Protein AF-A0A1V4VLW6-F1 (afdb_monomer)

Mean predicted aligned error: 12.33 Å

Secondary structure (DSSP, 8-state):
--HHHHHHHHHHHHHHHHHHHHTT--SHHHHHHHHHHHHHHHHHHHHHHHHHHHHHSPTT-HHHHHHHHHHHHHHHHHHHHHHHHHHHTT-TTHHHHHHHHHHHHHHHHHHHHHH----TTHHHHTGGG-

Structure (mmCIF, N/CA/C/O backbone):
data_AF-A0A1V4VLW6-F1
#
_entry.id   AF-A0A1V4VLW6-F1
#
loop_
_atom_site.group_PDB
_atom_site.id
_atom_site.type_symbol
_atom_site.label_atom_id
_atom_site.label_alt_id
_atom_site.label_comp_id
_atom_site.label_asym_id
_atom_site.label_entity_id
_atom_site.label_seq_id
_atom_site.pdbx_PDB_ins_code
_atom_site.Cartn_x
_atom_site.Cartn_y
_atom_site.Cartn_z
_atom_site.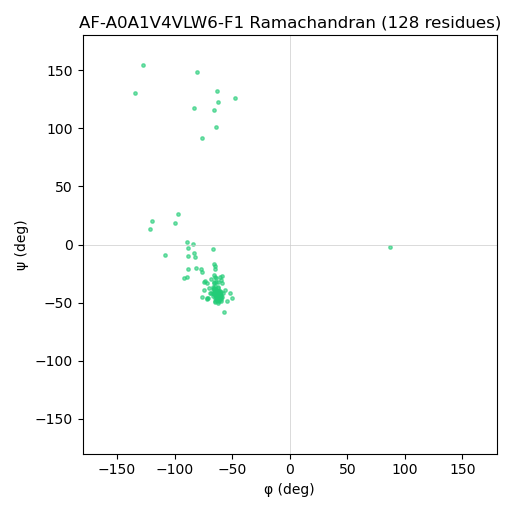occupancy
_atom_site.B_iso_or_equiv
_atom_site.auth_seq_id
_atom_site.auth_comp_id
_atom_site.auth_asym_id
_atom_site.auth_atom_id
_atom_site.pdbx_PDB_model_num
ATOM 1 N N . MET A 1 1 ? -25.668 11.573 6.855 1.00 38.59 1 MET A N 1
ATOM 2 C CA . MET A 1 1 ? -24.202 11.800 6.856 1.00 38.59 1 MET A CA 1
ATOM 3 C C . MET A 1 1 ? -23.524 10.708 6.023 1.00 38.59 1 MET A C 1
ATOM 5 O O . MET A 1 1 ? -23.093 9.709 6.580 1.00 38.59 1 MET A O 1
ATOM 9 N N . ASN A 1 2 ? -23.448 10.886 4.697 1.00 40.62 2 ASN A N 1
ATOM 10 C CA . ASN A 1 2 ? -22.936 9.895 3.724 1.00 40.62 2 ASN A CA 1
ATOM 11 C C . ASN A 1 2 ? -21.457 10.123 3.333 1.00 40.62 2 ASN A C 1
ATOM 13 O O . ASN A 1 2 ? -21.021 9.751 2.248 1.00 40.62 2 ASN A O 1
ATOM 17 N N . ASN A 1 3 ? -20.653 10.739 4.203 1.00 51.88 3 ASN A N 1
ATOM 18 C CA . ASN A 1 3 ? -19.338 11.255 3.799 1.00 51.88 3 ASN A CA 1
ATOM 19 C C . ASN A 1 3 ? -18.197 10.232 3.928 1.00 51.88 3 ASN A C 1
ATOM 21 O O . ASN A 1 3 ? -17.105 10.494 3.439 1.00 51.88 3 ASN A O 1
ATOM 25 N N . ARG A 1 4 ? -18.417 9.068 4.561 1.00 54.75 4 ARG A N 1
ATOM 26 C CA . ARG A 1 4 ? -17.346 8.087 4.834 1.00 54.75 4 ARG A CA 1
ATOM 27 C C . ARG A 1 4 ? -16.948 7.287 3.591 1.00 54.75 4 ARG A C 1
ATOM 29 O O . ARG A 1 4 ? -15.759 7.193 3.294 1.00 54.75 4 ARG A O 1
ATOM 36 N N . LYS A 1 5 ? -17.927 6.798 2.818 1.00 48.84 5 LYS A N 1
ATOM 37 C CA . LYS A 1 5 ? -17.689 6.134 1.525 1.00 48.84 5 LYS A CA 1
ATOM 38 C C . LYS A 1 5 ? -17.051 7.072 0.507 1.00 48.84 5 LYS A C 1
ATOM 40 O O . LYS A 1 5 ? -16.086 6.692 -0.148 1.00 48.84 5 LYS A O 1
ATOM 45 N N . PHE A 1 6 ? -17.545 8.311 0.428 1.00 54.50 6 PHE A N 1
ATOM 46 C CA . PHE A 1 6 ? -16.989 9.317 -0.472 1.00 54.50 6 PHE A CA 1
ATOM 47 C C . PHE A 1 6 ? -15.536 9.647 -0.107 1.00 54.50 6 PHE A C 1
ATOM 49 O O . PHE A 1 6 ? -14.699 9.630 -0.996 1.00 54.50 6 PHE A O 1
ATOM 56 N N . LEU A 1 7 ? -15.193 9.819 1.180 1.00 57.06 7 LEU A N 1
ATOM 57 C CA . LEU A 1 7 ? -13.802 10.041 1.612 1.00 57.06 7 LEU A CA 1
ATOM 58 C C . LEU A 1 7 ? -12.869 8.867 1.286 1.00 57.06 7 LEU A C 1
ATOM 60 O O . LEU A 1 7 ? -11.738 9.090 0.860 1.00 57.06 7 LEU A O 1
ATOM 64 N N . ALA A 1 8 ? -13.323 7.625 1.474 1.00 55.69 8 ALA A N 1
ATOM 65 C CA . ALA A 1 8 ? -12.518 6.446 1.161 1.00 55.69 8 ALA A CA 1
ATOM 66 C C . ALA A 1 8 ? -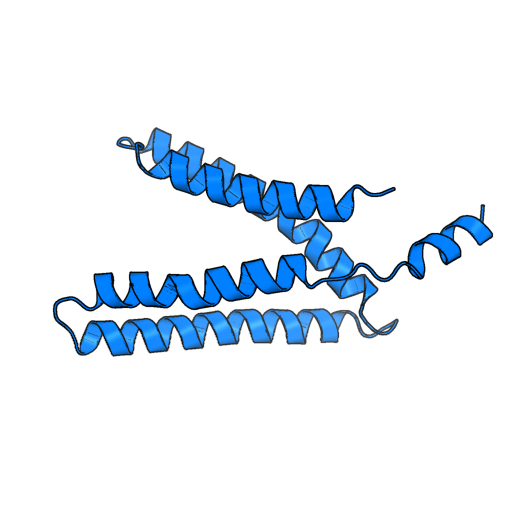12.270 6.319 -0.352 1.00 55.69 8 ALA A C 1
ATOM 68 O O . ALA A 1 8 ? -11.134 6.099 -0.773 1.00 55.69 8 ALA A O 1
ATOM 69 N N . ILE A 1 9 ? -13.310 6.519 -1.168 1.00 60.03 9 ILE A N 1
ATOM 70 C CA . ILE A 1 9 ? -13.219 6.508 -2.635 1.00 60.03 9 ILE A CA 1
ATOM 71 C C . ILE A 1 9 ? -12.328 7.657 -3.126 1.00 60.03 9 ILE A C 1
ATOM 73 O O . ILE A 1 9 ? -11.448 7.430 -3.956 1.00 60.03 9 ILE A O 1
ATOM 77 N N . PHE A 1 10 ? -12.482 8.860 -2.565 1.00 60.03 10 PHE A N 1
ATOM 78 C CA . PHE A 1 10 ? -11.642 10.011 -2.896 1.00 60.03 10 PHE A CA 1
ATOM 79 C C . PHE A 1 10 ? -10.180 9.768 -2.500 1.00 60.03 10 PHE A C 1
ATOM 81 O O . PHE A 1 10 ? -9.287 10.051 -3.287 1.00 60.03 10 PHE A O 1
ATOM 88 N N . GLY A 1 11 ? -9.916 9.163 -1.335 1.00 57.75 11 GLY A N 1
ATOM 89 C CA . GLY A 1 11 ? -8.565 8.802 -0.892 1.00 57.75 11 GLY A CA 1
ATOM 90 C C . GLY A 1 11 ? -7.887 7.749 -1.780 1.00 57.75 11 GLY A C 1
ATOM 91 O O . GLY A 1 11 ? -6.706 7.887 -2.105 1.00 57.75 11 GLY A O 1
ATOM 92 N N . TYR A 1 12 ? -8.623 6.725 -2.231 1.00 59.22 12 TYR A N 1
ATOM 93 C CA . TYR A 1 12 ? -8.108 5.743 -3.198 1.00 59.22 12 TYR A CA 1
ATOM 94 C C . TYR A 1 12 ? -7.873 6.362 -4.585 1.00 59.22 12 TYR A C 1
ATOM 96 O O . TYR A 1 12 ? -6.826 6.110 -5.187 1.00 59.22 12 TYR A O 1
ATOM 104 N N . GLY A 1 13 ? -8.790 7.212 -5.061 1.00 59.19 13 GLY A N 1
ATOM 105 C CA . GLY A 1 13 ? -8.639 7.955 -6.316 1.00 59.19 13 GLY A CA 1
ATOM 106 C C . GLY A 1 13 ? -7.445 8.912 -6.288 1.00 59.19 13 GLY A C 1
ATOM 107 O O . GLY A 1 13 ? -6.651 8.943 -7.224 1.00 59.19 13 GLY A O 1
ATOM 108 N N . PHE A 1 14 ? -7.238 9.614 -5.175 1.00 59.06 14 PHE A N 1
ATOM 109 C CA . PHE A 1 14 ? -6.122 10.541 -4.995 1.00 59.06 14 PHE A CA 1
ATOM 110 C C . PHE A 1 14 ? -4.761 9.827 -4.965 1.00 59.06 14 PHE A C 1
ATOM 112 O O . PHE A 1 14 ? -3.806 10.301 -5.576 1.00 59.06 14 PHE A O 1
ATOM 119 N N . SER A 1 15 ? -4.664 8.644 -4.340 1.00 56.12 15 SER A N 1
ATOM 120 C CA . SER A 1 15 ? -3.450 7.811 -4.412 1.00 56.12 15 SER A CA 1
ATOM 121 C C . SER A 1 15 ? -3.170 7.280 -5.826 1.00 56.12 15 SER A C 1
ATOM 123 O O . SER A 1 15 ? -2.004 7.123 -6.192 1.00 56.12 15 SER A O 1
ATOM 125 N N . ALA A 1 16 ? -4.206 7.011 -6.627 1.00 58.50 16 ALA A N 1
ATOM 126 C CA . ALA A 1 16 ? -4.043 6.611 -8.024 1.00 58.50 16 ALA A CA 1
ATOM 127 C C . ALA A 1 16 ? -3.558 7.784 -8.897 1.00 58.50 16 ALA A C 1
ATOM 129 O O . ALA A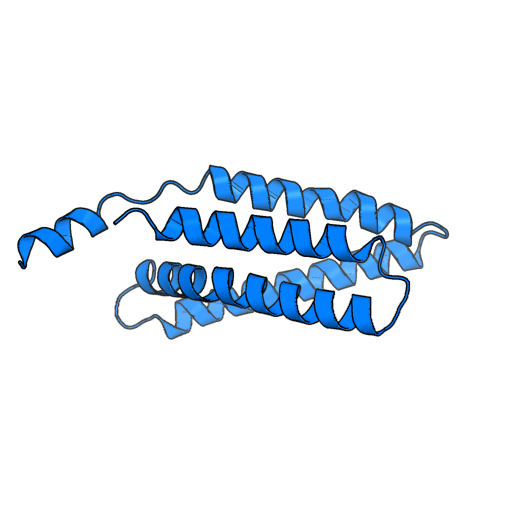 1 16 ? -2.575 7.631 -9.619 1.00 58.50 16 ALA A O 1
ATOM 130 N N . VAL A 1 17 ? -4.163 8.970 -8.755 1.00 61.47 17 VAL A N 1
ATOM 131 C CA . VAL A 1 17 ? -3.741 10.205 -9.449 1.00 61.47 17 VAL A CA 1
ATOM 132 C C . VAL A 1 17 ? -2.321 10.606 -9.050 1.00 61.47 17 VAL A C 1
ATOM 134 O O . VAL A 1 17 ? -1.514 10.948 -9.912 1.00 61.47 17 VAL A O 1
ATOM 137 N N . GLY A 1 18 ? -1.971 10.470 -7.768 1.00 57.69 18 GLY A N 1
ATOM 138 C CA . GLY A 1 18 ? -0.605 10.665 -7.288 1.00 57.69 18 GLY A CA 1
ATOM 139 C C . GLY A 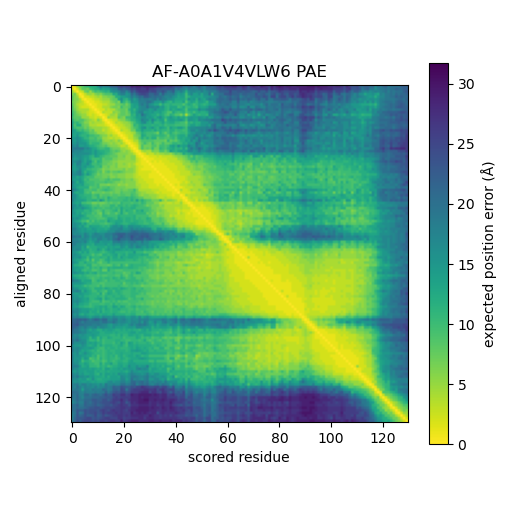1 18 ? 0.391 9.794 -8.052 1.00 57.69 18 GLY A C 1
ATOM 140 O O . GLY A 1 18 ? 1.375 10.299 -8.572 1.00 57.69 18 GLY A O 1
ATOM 141 N N . ARG A 1 19 ? 0.133 8.493 -8.217 1.00 57.16 19 ARG A N 1
ATOM 142 C CA . ARG A 1 19 ? 1.031 7.609 -8.989 1.00 57.16 19 ARG A CA 1
ATOM 143 C C . ARG A 1 19 ? 1.165 8.000 -10.464 1.00 57.16 19 ARG A C 1
ATOM 145 O O . ARG A 1 19 ? 2.251 7.836 -11.006 1.00 57.16 19 ARG A O 1
ATOM 152 N N . VAL A 1 20 ? 0.125 8.556 -11.085 1.00 59.88 20 VAL A N 1
ATOM 153 C CA . VAL A 1 20 ? 0.193 9.079 -12.464 1.00 59.88 20 VAL A CA 1
ATOM 154 C C . VAL A 1 20 ? 1.055 10.346 -12.537 1.00 59.88 20 VAL A C 1
ATOM 156 O O . VAL A 1 20 ? 1.846 10.492 -13.464 1.00 59.88 20 VAL A O 1
ATOM 159 N N . LEU A 1 21 ? 0.988 11.214 -11.522 1.00 59.44 21 LEU A N 1
ATOM 160 C CA . LEU A 1 21 ? 1.830 12.414 -11.409 1.00 59.44 21 LEU A CA 1
ATOM 161 C C . LEU A 1 21 ? 3.329 12.106 -11.221 1.00 59.44 21 LEU A C 1
ATOM 163 O O . LEU A 1 21 ? 4.153 12.988 -11.452 1.00 59.44 21 LEU A O 1
ATOM 167 N N . LEU A 1 22 ? 3.697 10.876 -10.836 1.00 57.53 22 LEU A N 1
ATOM 168 C CA . LEU A 1 22 ? 5.099 10.442 -10.767 1.00 57.53 22 LEU A CA 1
ATOM 169 C C . LEU A 1 22 ? 5.701 10.181 -12.155 1.00 57.53 22 LEU A C 1
ATOM 171 O O . LEU A 1 22 ? 6.894 10.386 -12.343 1.00 57.53 22 LEU A O 1
ATOM 175 N N . VAL A 1 23 ? 4.901 9.731 -13.125 1.00 60.06 23 VAL A N 1
ATOM 176 C CA . VAL A 1 23 ? 5.381 9.323 -14.458 1.00 60.06 23 VAL A CA 1
ATOM 177 C C . VAL A 1 23 ? 6.171 10.432 -15.185 1.00 60.06 23 VAL A C 1
ATOM 179 O O . VAL A 1 23 ? 7.196 10.107 -15.780 1.00 60.06 23 VAL A O 1
ATOM 182 N N . PRO A 1 24 ? 5.793 11.727 -15.112 1.00 61.28 24 PRO A N 1
ATOM 183 C CA . PRO A 1 24 ? 6.591 12.818 -15.682 1.00 61.28 24 PRO A CA 1
ATOM 184 C C . PRO A 1 24 ? 7.650 13.417 -14.731 1.00 61.28 24 PRO A C 1
ATOM 186 O O . PRO A 1 24 ? 8.312 14.387 -15.101 1.00 61.28 24 PRO A O 1
ATOM 189 N N . ALA A 1 25 ? 7.815 12.915 -13.501 1.00 64.38 25 ALA A N 1
ATOM 190 C CA . ALA A 1 25 ? 8.708 13.519 -12.511 1.00 64.38 25 ALA A CA 1
ATOM 191 C C . ALA A 1 25 ? 10.188 13.207 -12.813 1.00 64.38 25 ALA A C 1
ATOM 193 O O . ALA A 1 25 ? 10.739 12.212 -12.352 1.00 64.38 25 ALA A O 1
ATOM 194 N N . SER A 1 26 ? 10.847 14.092 -13.563 1.00 71.31 26 SER A N 1
ATOM 195 C CA . SER A 1 26 ? 12.272 13.995 -13.919 1.00 71.31 26 SER A CA 1
ATOM 196 C C . SER A 1 26 ? 13.228 14.640 -12.902 1.00 71.31 26 SER A C 1
ATOM 198 O O . SER A 1 26 ? 14.443 14.574 -13.073 1.00 71.31 26 SER A O 1
ATOM 200 N N . SER A 1 27 ? 12.707 15.266 -11.839 1.00 82.19 27 SER A N 1
ATOM 201 C CA . SER A 1 27 ? 13.497 15.975 -10.824 1.00 82.19 27 SER A CA 1
ATOM 202 C C . SER A 1 27 ? 13.182 15.513 -9.400 1.00 82.19 27 SER A C 1
ATOM 204 O O . SER A 1 27 ? 12.076 15.061 -9.093 1.00 82.19 27 SER A O 1
ATOM 206 N N . TRP A 1 28 ? 14.150 15.684 -8.494 1.00 85.12 28 TRP A N 1
ATOM 207 C CA . TRP A 1 28 ? 14.000 15.330 -7.077 1.00 85.12 28 TRP A CA 1
ATOM 208 C C . TRP A 1 28 ? 12.846 16.088 -6.393 1.00 85.12 28 TRP A C 1
ATOM 210 O O . TRP A 1 28 ? 12.179 15.535 -5.519 1.00 85.12 28 TRP A O 1
ATOM 220 N N . ILE A 1 29 ? 12.551 17.316 -6.840 1.00 85.50 29 ILE A N 1
ATOM 221 C CA . ILE A 1 29 ? 11.413 18.125 -6.371 1.00 85.50 29 ILE A CA 1
ATOM 222 C C . ILE A 1 29 ? 10.082 17.489 -6.788 1.00 85.50 29 ILE A C 1
ATOM 224 O O . ILE A 1 29 ? 9.159 17.412 -5.977 1.00 85.50 29 ILE A O 1
ATOM 228 N N . GLY A 1 30 ? 9.985 16.975 -8.019 1.00 80.88 30 GLY A N 1
ATOM 229 C CA . GLY A 1 30 ? 8.797 16.257 -8.489 1.00 80.88 30 GLY A CA 1
ATOM 230 C C . GLY A 1 30 ? 8.522 14.997 -7.663 1.00 80.88 30 GLY A C 1
ATOM 231 O O . GLY A 1 30 ? 7.390 14.765 -7.237 1.00 80.88 30 GLY A O 1
ATOM 232 N N . VAL A 1 31 ? 9.572 14.234 -7.343 1.00 79.00 31 VAL A N 1
ATOM 233 C CA . VAL A 1 31 ? 9.476 13.053 -6.466 1.00 79.00 31 VAL A CA 1
ATOM 234 C C . VAL A 1 31 ? 9.073 13.443 -5.038 1.00 79.00 31 VAL A C 1
ATOM 236 O O . VAL A 1 31 ? 8.256 12.756 -4.420 1.00 79.00 31 VAL A O 1
ATOM 239 N N . PHE A 1 32 ? 9.601 14.551 -4.508 1.00 84.06 32 PHE A N 1
ATOM 240 C CA . PHE A 1 32 ? 9.228 15.058 -3.186 1.00 84.06 32 PHE A CA 1
ATOM 241 C C . PHE A 1 32 ? 7.744 15.433 -3.118 1.00 84.06 32 PHE A C 1
ATOM 243 O O . PHE A 1 32 ? 7.033 14.958 -2.230 1.00 84.06 32 PHE A O 1
ATOM 250 N N . LEU A 1 33 ? 7.254 16.222 -4.079 1.00 81.19 33 LEU A N 1
ATOM 251 C CA . LEU A 1 33 ? 5.843 16.603 -4.146 1.00 81.19 33 LEU A CA 1
ATOM 252 C C . LEU A 1 33 ? 4.955 15.367 -4.271 1.00 81.19 33 LEU A C 1
ATOM 254 O O . LEU A 1 33 ? 4.039 15.191 -3.467 1.00 81.19 33 LEU A O 1
ATOM 258 N N . TRP A 1 34 ? 5.279 14.454 -5.188 1.00 79.69 34 TRP A N 1
ATOM 259 C CA . TRP A 1 34 ? 4.588 13.172 -5.306 1.00 79.69 34 TRP A CA 1
ATOM 260 C C . TRP A 1 34 ? 4.491 12.436 -3.965 1.00 79.69 34 TRP A C 1
ATOM 262 O O . TRP A 1 34 ? 3.424 11.947 -3.584 1.00 79.69 34 TRP A O 1
ATOM 272 N N . ARG A 1 35 ? 5.598 12.378 -3.221 1.00 79.88 35 ARG A N 1
ATOM 273 C CA . ARG A 1 35 ? 5.660 11.688 -1.935 1.00 79.88 35 ARG A CA 1
ATOM 274 C C . ARG A 1 35 ? 4.763 12.344 -0.891 1.00 79.88 35 ARG A C 1
ATOM 276 O O . ARG A 1 35 ? 4.113 11.622 -0.133 1.00 79.88 35 ARG A O 1
ATOM 283 N N . VAL A 1 36 ? 4.710 13.675 -0.854 1.00 82.38 36 VAL A N 1
ATOM 284 C CA . VAL A 1 36 ? 3.799 14.428 0.021 1.00 82.38 36 VAL A CA 1
ATOM 285 C C . VAL A 1 36 ? 2.345 14.108 -0.333 1.00 82.38 36 VAL A C 1
ATOM 287 O O . VAL A 1 36 ? 1.577 13.720 0.550 1.00 82.38 36 VAL A O 1
ATOM 290 N N . PHE A 1 37 ? 1.986 14.159 -1.617 1.00 78.62 37 PHE A N 1
ATOM 291 C CA . PHE A 1 37 ? 0.644 13.811 -2.094 1.00 78.62 37 PHE A CA 1
ATOM 292 C C . PHE A 1 37 ? 0.256 12.356 -1.760 1.00 78.62 37 PHE A C 1
ATOM 294 O O . PHE A 1 37 ? -0.840 12.117 -1.249 1.00 78.62 37 PHE A O 1
ATOM 301 N N . ASP A 1 38 ? 1.158 11.386 -1.951 1.00 72.44 38 ASP A N 1
ATOM 302 C CA . ASP A 1 38 ? 0.943 9.976 -1.575 1.00 72.44 38 ASP A CA 1
ATOM 303 C C . ASP A 1 38 ? 0.712 9.811 -0.063 1.00 72.44 38 ASP A C 1
ATOM 305 O O . ASP A 1 38 ? -0.145 9.030 0.362 1.00 72.44 38 ASP A O 1
ATOM 309 N N . ARG A 1 39 ? 1.446 10.556 0.772 1.00 78.81 39 ARG A N 1
ATOM 310 C CA . ARG A 1 39 ? 1.283 10.520 2.234 1.00 78.81 39 ARG A CA 1
ATOM 311 C C . ARG A 1 39 ? -0.042 11.135 2.680 1.00 78.81 39 ARG A C 1
ATOM 313 O O . ARG A 1 39 ? -0.708 10.531 3.522 1.00 78.81 39 ARG A O 1
ATOM 320 N N . ILE A 1 40 ? -0.453 12.257 2.087 1.00 77.81 40 ILE A N 1
ATOM 321 C CA . ILE A 1 40 ? -1.764 12.874 2.340 1.00 77.81 40 ILE A CA 1
ATOM 322 C C . ILE A 1 40 ? -2.883 11.906 1.935 1.00 77.81 40 ILE A C 1
ATOM 324 O O . ILE A 1 40 ? -3.760 11.612 2.746 1.00 77.81 40 ILE A O 1
ATOM 328 N N . GLY A 1 41 ? -2.811 11.327 0.731 1.00 69.81 41 GLY A N 1
ATOM 329 C CA . GLY A 1 41 ? -3.791 10.344 0.254 1.00 69.81 41 GLY A CA 1
ATOM 330 C C . GLY A 1 41 ? -3.897 9.120 1.169 1.00 69.81 41 GLY A C 1
ATOM 331 O O . GLY A 1 41 ? -5.000 8.680 1.504 1.00 69.81 41 GLY A O 1
ATOM 332 N N . LYS A 1 42 ? -2.759 8.612 1.664 1.00 66.69 42 LYS A N 1
ATOM 333 C CA . LYS A 1 42 ? -2.736 7.549 2.680 1.00 66.69 42 LYS A CA 1
ATOM 334 C C . LYS A 1 42 ? -3.443 7.968 3.967 1.00 66.69 42 LYS A C 1
ATOM 336 O O . LYS A 1 42 ? -4.256 7.184 4.440 1.00 66.69 42 LYS A O 1
ATOM 341 N N . GLY A 1 43 ? -3.194 9.176 4.474 1.00 69.50 43 GLY A N 1
ATOM 342 C CA . GLY A 1 43 ? -3.847 9.697 5.681 1.00 69.50 43 GLY A CA 1
ATOM 343 C C . GLY A 1 43 ? -5.369 9.811 5.552 1.00 69.50 43 GLY A C 1
ATOM 344 O O . GLY A 1 43 ? -6.097 9.427 6.467 1.00 69.50 43 GLY A O 1
ATOM 345 N N . VAL A 1 44 ? -5.857 10.253 4.389 1.00 69.69 44 VAL A N 1
ATOM 346 C CA . VAL A 1 44 ? -7.299 10.395 4.115 1.00 69.69 44 VAL A CA 1
ATOM 347 C C . VAL A 1 44 ? -8.017 9.039 4.089 1.00 69.69 44 VAL A C 1
ATOM 349 O O . VAL A 1 44 ? -9.169 8.957 4.511 1.00 69.69 44 VAL A O 1
ATOM 352 N N . ARG A 1 45 ? -7.355 7.959 3.645 1.00 68.19 45 ARG A N 1
ATOM 353 C CA . ARG A 1 45 ? -7.962 6.612 3.589 1.00 68.19 45 ARG A CA 1
ATOM 354 C C . ARG A 1 45 ? -7.784 5.779 4.864 1.00 68.19 45 ARG A C 1
ATOM 356 O O . ARG A 1 45 ? -8.614 4.904 5.105 1.00 68.19 45 ARG A O 1
ATOM 363 N N . THR A 1 46 ? -6.729 5.988 5.659 1.00 69.62 46 THR A N 1
ATOM 364 C CA . THR A 1 46 ? -6.489 5.178 6.871 1.00 69.62 46 THR A CA 1
ATOM 365 C C . THR A 1 46 ? -7.475 5.505 7.982 1.00 69.62 46 THR A C 1
ATOM 367 O O . THR A 1 46 ? -8.087 4.583 8.508 1.00 69.62 46 THR A O 1
ATOM 370 N N . ALA A 1 47 ? -7.731 6.783 8.278 1.00 69.75 47 ALA A N 1
ATOM 371 C CA . ALA A 1 47 ? -8.613 7.150 9.391 1.00 69.75 47 ALA A CA 1
ATOM 372 C C . ALA A 1 47 ? -10.061 6.612 9.256 1.00 69.75 47 ALA A C 1
ATOM 374 O O . ALA A 1 47 ? -10.577 6.050 10.225 1.00 69.75 47 ALA A O 1
ATOM 375 N N . PRO A 1 48 ? -10.729 6.686 8.084 1.00 66.50 48 PRO A N 1
ATOM 376 C CA . PRO A 1 48 ? -12.046 6.074 7.904 1.00 66.50 48 PRO A CA 1
ATOM 377 C C . PRO A 1 48 ? -12.006 4.545 7.984 1.00 66.50 48 PRO A C 1
ATOM 379 O O . PRO A 1 48 ? -12.917 3.941 8.547 1.00 66.50 48 PRO A O 1
ATOM 382 N N . ARG A 1 49 ? -10.957 3.913 7.441 1.00 69.00 49 ARG A N 1
ATOM 383 C CA . ARG A 1 49 ? -10.795 2.453 7.462 1.00 69.00 49 ARG A CA 1
ATOM 384 C C . ARG A 1 49 ? -10.635 1.938 8.888 1.00 69.00 49 ARG A C 1
ATOM 386 O O . ARG A 1 49 ? -11.301 0.978 9.262 1.00 69.00 49 ARG A O 1
ATOM 393 N N . ASP A 1 50 ? -9.802 2.596 9.682 1.00 72.88 50 ASP A N 1
ATOM 394 C CA . ASP A 1 50 ? -9.557 2.216 11.070 1.00 72.88 50 ASP A CA 1
ATOM 395 C C . ASP A 1 50 ? -10.822 2.419 11.917 1.00 72.88 50 ASP A C 1
ATOM 397 O O . ASP A 1 50 ? -11.163 1.567 12.738 1.00 72.88 50 ASP A O 1
ATOM 401 N N . ALA A 1 51 ? -11.601 3.470 11.635 1.00 69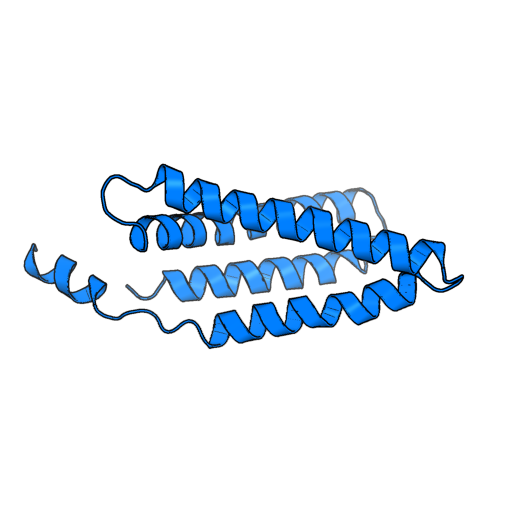.94 51 ALA A N 1
ATOM 402 C CA . ALA A 1 51 ? -12.918 3.658 12.237 1.00 69.94 51 ALA A CA 1
ATOM 403 C C . ALA A 1 51 ? -13.908 2.534 11.867 1.00 69.94 51 ALA A C 1
ATOM 405 O O . ALA A 1 51 ? -14.626 2.054 12.741 1.00 69.94 51 ALA A O 1
ATOM 406 N N . MET A 1 52 ? -13.930 2.068 10.610 1.00 67.19 52 MET A N 1
ATOM 407 C CA . MET A 1 52 ? -14.780 0.941 10.187 1.00 67.19 52 MET A CA 1
ATOM 408 C C . MET A 1 52 ? -14.391 -0.380 10.867 1.00 67.19 52 MET A C 1
ATOM 410 O O . MET A 1 52 ? -15.268 -1.162 11.235 1.00 67.19 52 MET A O 1
ATOM 414 N N . ILE A 1 53 ? -13.091 -0.632 11.053 1.00 71.94 53 ILE A N 1
ATOM 415 C CA . ILE A 1 53 ? -12.586 -1.823 11.758 1.00 71.94 53 ILE A CA 1
ATOM 416 C C . ILE A 1 53 ? -12.985 -1.776 13.233 1.00 71.94 53 ILE A C 1
ATOM 418 O O . ILE A 1 53 ? -13.426 -2.787 13.783 1.00 71.94 53 ILE A O 1
ATOM 422 N N . ALA A 1 54 ? -12.870 -0.604 13.863 1.00 68.88 54 ALA A N 1
ATOM 423 C CA . ALA A 1 54 ? -13.297 -0.410 15.241 1.00 68.88 54 ALA A CA 1
ATOM 424 C C . ALA A 1 54 ? -14.811 -0.624 15.403 1.00 68.88 54 ALA A C 1
ATOM 426 O O . ALA A 1 54 ? -15.230 -1.318 16.324 1.00 68.88 54 ALA A O 1
ATOM 427 N N . GLU A 1 55 ? -15.617 -0.090 14.483 1.00 69.50 55 GLU A N 1
ATOM 428 C CA . GLU A 1 55 ? -17.082 -0.201 14.500 1.00 69.50 55 GLU A CA 1
ATOM 429 C C . GLU A 1 55 ? -17.580 -1.632 14.227 1.00 69.50 55 GLU A C 1
ATOM 431 O O . GLU A 1 55 ? -18.615 -2.034 14.752 1.00 69.50 55 GLU A O 1
ATOM 436 N N . SER A 1 56 ? -16.824 -2.422 13.459 1.00 68.31 56 SER A N 1
ATOM 437 C CA . SER A 1 56 ? -17.138 -3.833 13.173 1.00 68.31 56 SER A CA 1
ATOM 438 C C . SER A 1 56 ? -16.683 -4.795 14.282 1.00 68.31 56 SER A C 1
ATOM 440 O O . SER A 1 56 ? -17.011 -5.981 14.254 1.00 68.31 56 SER A O 1
ATOM 442 N N . GLY A 1 57 ? -15.884 -4.322 15.243 1.00 68.81 57 GLY A N 1
ATOM 443 C CA . GLY A 1 57 ? -15.373 -5.128 16.347 1.00 68.81 57 GLY A CA 1
ATOM 444 C C . GLY A 1 57 ? -16.387 -5.308 17.479 1.00 68.81 57 GLY A C 1
ATOM 445 O O . GLY A 1 57 ? -17.179 -4.424 17.789 1.00 68.81 57 GLY A O 1
ATOM 446 N N . VAL A 1 58 ? -16.325 -6.451 18.169 1.00 67.69 58 VAL A N 1
ATOM 447 C CA . VAL A 1 58 ? -17.094 -6.665 19.406 1.00 67.69 58 VAL A CA 1
ATOM 448 C C . VAL A 1 58 ? -16.630 -5.661 20.472 1.00 67.69 58 VAL A C 1
ATOM 450 O O . VAL A 1 58 ? -15.423 -5.520 20.704 1.00 67.69 58 VAL A O 1
ATOM 453 N N . LYS A 1 59 ? -17.576 -4.983 21.144 1.00 68.00 59 LYS A N 1
ATOM 454 C CA . LYS A 1 59 ? -17.292 -4.026 22.232 1.00 68.00 59 LYS A CA 1
ATOM 455 C C . LYS A 1 59 ? -16.305 -4.638 23.239 1.00 68.00 59 LYS A C 1
ATOM 457 O O . LYS A 1 59 ? -16.513 -5.742 23.730 1.00 68.00 59 LYS A O 1
ATOM 462 N N . GLY A 1 60 ? -15.208 -3.930 23.514 1.00 70.00 60 GLY A N 1
ATOM 463 C CA . GLY A 1 60 ? -14.147 -4.380 24.428 1.00 70.00 60 GLY A CA 1
ATOM 464 C C . GLY A 1 60 ? -13.048 -5.256 23.803 1.00 70.00 60 GLY A C 1
ATOM 465 O O . GLY A 1 60 ? -12.094 -5.594 24.495 1.00 70.00 60 GLY A O 1
ATOM 466 N N . ARG A 1 61 ? -13.118 -5.596 22.505 1.00 77.06 61 ARG A N 1
ATOM 467 C CA . ARG A 1 61 ? -12.101 -6.416 21.802 1.00 77.06 61 ARG A CA 1
ATOM 468 C C . ARG A 1 61 ? -11.418 -5.717 20.620 1.00 77.06 61 ARG A C 1
ATOM 470 O O . ARG A 1 61 ? -10.801 -6.382 19.790 1.00 77.06 61 ARG A O 1
ATOM 477 N N . HIS A 1 62 ? -11.451 -4.386 20.572 1.00 77.00 62 HIS A N 1
ATOM 478 C CA . HIS A 1 62 ? -10.861 -3.585 19.490 1.00 77.00 62 HIS A CA 1
ATOM 479 C C . HIS A 1 62 ? -9.389 -3.936 19.209 1.00 77.00 62 HIS A C 1
ATOM 481 O O . HIS A 1 62 ? -9.020 -4.103 18.051 1.00 77.00 62 HIS A O 1
ATOM 487 N N . GLY A 1 63 ? -8.569 -4.153 20.247 1.00 80.75 63 GLY A N 1
ATOM 488 C CA . GLY A 1 63 ? -7.160 -4.541 20.082 1.00 80.75 63 GLY A CA 1
ATOM 489 C C . GLY A 1 63 ? -6.962 -5.851 19.308 1.00 80.75 63 GLY A C 1
ATOM 490 O O . GLY A 1 63 ? -6.025 -5.965 18.523 1.00 80.75 63 GLY A O 1
ATOM 491 N N . ARG A 1 64 ? -7.881 -6.818 19.444 1.00 81.06 64 ARG A N 1
ATOM 492 C CA . ARG A 1 64 ? -7.838 -8.077 18.685 1.00 81.06 64 ARG A CA 1
ATOM 493 C C . ARG A 1 64 ? -8.252 -7.872 17.228 1.00 81.06 64 ARG A C 1
ATOM 495 O O . ARG A 1 64 ? -7.625 -8.453 16.350 1.00 81.06 64 ARG A O 1
ATOM 502 N N . SER A 1 65 ? -9.256 -7.032 16.970 1.00 81.62 65 SER A N 1
ATOM 503 C CA . SER A 1 65 ? -9.666 -6.679 15.604 1.00 81.62 65 SER A CA 1
ATOM 504 C C . SER A 1 65 ? -8.542 -5.974 14.840 1.00 81.62 65 SER A C 1
ATOM 506 O O . SER A 1 65 ? -8.207 -6.387 13.733 1.00 81.62 65 SER A O 1
ATOM 508 N N . PHE A 1 66 ? -7.900 -4.972 15.453 1.00 82.94 66 PHE A N 1
ATOM 509 C CA . PHE A 1 66 ? -6.738 -4.301 14.860 1.00 82.94 66 PHE A CA 1
ATOM 510 C C . PHE A 1 66 ? -5.532 -5.237 14.721 1.00 82.94 66 PHE A C 1
ATOM 512 O O . PHE A 1 66 ? -4.849 -5.194 13.702 1.00 82.94 66 PHE A O 1
ATOM 519 N N . GLY A 1 67 ? -5.298 -6.121 15.696 1.00 86.38 67 GLY A N 1
ATOM 520 C CA . GLY A 1 67 ? -4.210 -7.100 15.649 1.00 86.38 67 GLY A CA 1
ATOM 521 C C . GLY A 1 67 ? -4.348 -8.107 14.505 1.00 86.38 67 GLY A C 1
ATOM 522 O O . GLY A 1 67 ? -3.395 -8.305 13.758 1.00 86.38 67 GLY A O 1
ATOM 523 N N . ILE A 1 68 ? -5.534 -8.702 14.318 1.00 87.19 68 ILE A N 1
ATOM 524 C CA . ILE A 1 68 ? -5.800 -9.630 13.201 1.00 87.19 68 ILE A CA 1
ATOM 525 C C . ILE A 1 68 ? -5.616 -8.911 11.868 1.00 87.19 68 ILE A C 1
ATOM 527 O O . ILE A 1 68 ? -4.973 -9.424 10.958 1.00 87.19 68 ILE A O 1
ATOM 531 N N . HIS A 1 69 ? -6.145 -7.699 11.771 1.00 85.94 69 HIS A N 1
ATOM 532 C CA . HIS A 1 69 ? -6.045 -6.892 10.571 1.00 85.94 69 HIS A CA 1
ATOM 533 C C . HIS A 1 69 ? -4.597 -6.539 10.204 1.00 85.94 69 HIS A C 1
ATOM 535 O O . HIS A 1 69 ? -4.185 -6.716 9.058 1.00 85.94 69 HIS A O 1
ATOM 541 N N . GLN A 1 70 ? -3.804 -6.099 11.184 1.00 87.12 70 GLN A N 1
ATOM 542 C CA . GLN A 1 70 ? -2.385 -5.806 10.992 1.00 87.12 70 GLN A CA 1
ATOM 543 C C . GLN A 1 70 ? -1.585 -7.073 10.657 1.00 87.12 70 GLN A C 1
ATOM 545 O O . GLN A 1 70 ? -0.694 -7.029 9.809 1.00 87.12 70 GLN A O 1
ATOM 550 N N . ALA A 1 71 ? -1.922 -8.209 11.275 1.00 90.56 71 ALA A N 1
ATOM 551 C CA . ALA A 1 71 ? -1.308 -9.494 10.959 1.00 90.56 71 ALA A CA 1
ATOM 552 C C . ALA A 1 71 ? -1.598 -9.913 9.510 1.00 90.56 71 ALA A C 1
ATOM 554 O O . ALA A 1 71 ? -0.685 -10.336 8.807 1.00 90.56 71 ALA A O 1
ATOM 555 N N . MET A 1 72 ? -2.834 -9.738 9.029 1.00 89.75 72 MET A N 1
ATOM 556 C CA . MET A 1 72 ? -3.188 -10.003 7.630 1.00 89.75 72 MET A CA 1
ATOM 557 C C . MET A 1 72 ? -2.429 -9.092 6.656 1.00 89.75 72 MET A C 1
ATOM 559 O O . MET A 1 72 ? -1.974 -9.566 5.618 1.00 89.75 72 MET A O 1
ATOM 563 N N . ASP A 1 73 ? -2.253 -7.811 6.994 1.00 88.19 73 ASP A N 1
ATOM 564 C CA . ASP A 1 73 ? -1.486 -6.859 6.178 1.00 88.19 73 ASP A CA 1
ATOM 565 C C . ASP A 1 73 ? -0.008 -7.274 6.067 1.00 88.19 73 ASP A C 1
ATOM 567 O O . ASP A 1 73 ? 0.550 -7.349 4.969 1.00 88.19 73 ASP A O 1
ATOM 571 N N . MET A 1 74 ? 0.609 -7.645 7.194 1.00 92.50 74 MET A N 1
ATOM 572 C CA . MET A 1 74 ? 1.991 -8.134 7.230 1.00 92.50 74 MET A CA 1
ATOM 573 C C . MET A 1 74 ? 2.162 -9.470 6.502 1.00 92.50 74 MET A C 1
ATOM 575 O O . MET A 1 74 ? 3.125 -9.631 5.752 1.00 92.50 74 MET A O 1
ATOM 579 N N . LEU A 1 75 ? 1.231 -10.412 6.676 1.00 94.38 75 LEU A N 1
ATOM 580 C CA . LEU A 1 75 ? 1.250 -11.692 5.965 1.00 94.38 75 LEU A CA 1
ATOM 581 C C . LEU A 1 75 ? 1.125 -11.490 4.454 1.00 94.38 75 LEU A C 1
ATOM 583 O O . LEU A 1 75 ? 1.869 -12.110 3.697 1.00 94.38 75 LEU A O 1
ATOM 587 N N . GLY A 1 76 ? 0.241 -10.592 4.013 1.00 91.38 76 GLY A N 1
ATOM 588 C CA . GLY A 1 76 ? 0.110 -10.229 2.604 1.00 91.38 76 GLY A CA 1
ATOM 589 C C . GLY A 1 76 ? 1.397 -9.624 2.038 1.00 91.38 76 GLY A C 1
ATOM 590 O O . GLY A 1 76 ? 1.838 -10.022 0.960 1.00 91.38 76 GLY A O 1
ATOM 591 N N . ALA A 1 77 ? 2.040 -8.715 2.779 1.00 91.25 77 ALA A N 1
ATOM 592 C CA . ALA A 1 77 ? 3.311 -8.113 2.376 1.00 91.25 77 ALA A CA 1
ATOM 593 C C . ALA A 1 77 ? 4.450 -9.145 2.293 1.00 91.25 77 ALA A C 1
ATOM 595 O O . ALA A 1 77 ? 5.204 -9.155 1.315 1.00 91.25 77 ALA A O 1
ATOM 596 N N . ALA A 1 78 ? 4.555 -10.036 3.281 1.00 95.75 78 ALA A N 1
ATOM 597 C CA . ALA A 1 78 ? 5.556 -11.098 3.304 1.00 95.75 78 ALA A CA 1
ATOM 598 C C . ALA A 1 78 ? 5.342 -12.099 2.158 1.00 95.75 78 ALA A C 1
ATOM 600 O O . ALA A 1 78 ? 6.272 -12.370 1.397 1.00 95.75 78 ALA A O 1
ATOM 601 N N . ALA A 1 79 ? 4.111 -12.590 1.983 1.00 93.81 79 ALA A N 1
ATOM 602 C CA . ALA A 1 79 ? 3.765 -13.525 0.917 1.00 93.81 79 ALA A CA 1
ATOM 603 C C . ALA A 1 79 ? 3.976 -12.904 -0.470 1.00 93.81 79 ALA A C 1
ATOM 605 O O . ALA A 1 79 ? 4.612 -13.517 -1.324 1.00 93.81 79 ALA A O 1
ATOM 606 N N . GLY A 1 80 ? 3.512 -11.669 -0.686 1.00 90.75 80 GLY A N 1
ATOM 607 C CA . GLY A 1 80 ? 3.690 -10.957 -1.952 1.00 90.75 80 GLY A CA 1
ATOM 608 C C . GLY A 1 80 ? 5.163 -10.736 -2.301 1.00 90.75 80 GLY A C 1
ATOM 609 O O . GLY A 1 80 ? 5.565 -10.978 -3.437 1.00 90.75 80 GLY A O 1
ATOM 610 N N . THR A 1 81 ? 5.985 -10.354 -1.319 1.00 93.25 81 THR A N 1
ATOM 611 C CA . THR A 1 81 ? 7.437 -10.186 -1.512 1.00 93.25 81 THR A CA 1
ATOM 612 C C . THR A 1 81 ? 8.120 -11.520 -1.815 1.00 93.25 81 THR A C 1
ATOM 614 O O . THR A 1 81 ? 8.943 -11.592 -2.726 1.00 93.25 81 THR A O 1
ATOM 617 N N . GLY A 1 82 ? 7.751 -12.592 -1.106 1.00 94.62 82 GLY A N 1
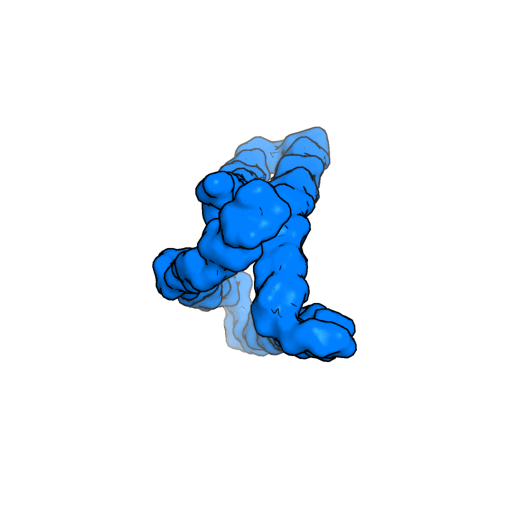ATOM 618 C CA . GLY A 1 82 ? 8.279 -13.937 -1.349 1.00 94.62 82 GLY A CA 1
ATOM 619 C C . GLY A 1 82 ? 7.933 -14.466 -2.743 1.00 94.62 82 GLY A C 1
ATOM 620 O O . GLY A 1 82 ? 8.808 -14.975 -3.443 1.00 94.62 82 GLY A O 1
ATOM 621 N N . ILE A 1 83 ? 6.684 -14.282 -3.185 1.00 91.56 83 ILE A N 1
ATOM 622 C CA . ILE A 1 83 ? 6.237 -14.650 -4.537 1.00 91.56 83 ILE A CA 1
ATOM 623 C C . ILE A 1 83 ? 6.987 -13.830 -5.592 1.00 91.56 83 ILE A C 1
ATOM 625 O O . ILE A 1 83 ? 7.497 -14.398 -6.556 1.00 91.56 83 ILE A O 1
ATOM 629 N N . ALA A 1 84 ? 7.107 -12.512 -5.403 1.00 89.94 84 ALA A N 1
ATOM 630 C CA . ALA A 1 84 ? 7.837 -11.648 -6.329 1.00 89.94 84 ALA A CA 1
ATOM 631 C C . ALA A 1 84 ? 9.305 -12.078 -6.472 1.00 89.94 84 ALA A C 1
ATOM 633 O O . ALA A 1 84 ? 9.804 -12.207 -7.590 1.00 89.94 84 ALA A O 1
ATOM 634 N N . TYR A 1 85 ? 9.976 -12.369 -5.355 1.00 92.75 85 TYR A N 1
ATOM 635 C CA . TYR A 1 85 ? 11.348 -12.872 -5.359 1.00 92.75 85 TYR A CA 1
ATOM 636 C C . TYR A 1 85 ? 11.471 -14.224 -6.080 1.00 92.75 85 TYR A C 1
ATOM 638 O O . TYR A 1 85 ? 12.369 -14.411 -6.905 1.00 92.75 85 TYR A O 1
ATOM 646 N N . ALA A 1 86 ? 10.552 -15.160 -5.827 1.00 91.69 86 ALA A N 1
ATOM 647 C CA . ALA A 1 86 ? 10.542 -16.465 -6.489 1.00 91.69 86 ALA A CA 1
ATOM 648 C C . ALA A 1 86 ? 10.357 -16.358 -8.015 1.00 91.69 86 ALA A C 1
ATOM 650 O O . ALA A 1 86 ? 10.970 -17.121 -8.760 1.00 91.69 86 ALA A O 1
ATOM 651 N N . ILE A 1 87 ? 9.547 -15.406 -8.487 1.00 89.06 87 ILE A N 1
ATOM 652 C CA . ILE A 1 87 ? 9.353 -15.149 -9.922 1.00 89.06 87 ILE A CA 1
ATOM 653 C C . ILE A 1 87 ? 10.602 -14.499 -10.531 1.00 89.06 87 ILE A C 1
ATOM 655 O O . ILE A 1 87 ? 11.074 -14.948 -11.575 1.00 89.06 87 ILE A O 1
ATOM 659 N N . ILE A 1 88 ? 11.156 -13.471 -9.879 1.00 90.25 88 ILE A N 1
ATOM 660 C CA . ILE A 1 88 ? 12.332 -12.741 -10.378 1.00 90.25 88 ILE A CA 1
ATOM 661 C C . ILE A 1 88 ? 13.568 -13.641 -10.443 1.00 90.25 88 ILE A C 1
ATOM 663 O O . ILE A 1 88 ? 14.290 -13.620 -11.432 1.00 90.25 88 ILE A O 1
ATOM 667 N N . SER A 1 89 ? 13.789 -14.478 -9.430 1.00 89.69 89 SER A N 1
ATOM 668 C CA . SER A 1 89 ? 14.950 -15.380 -9.372 1.00 89.69 89 SER A CA 1
ATOM 669 C C . SER A 1 89 ? 14.971 -16.464 -10.457 1.00 89.69 89 SER A C 1
ATOM 671 O O . SER A 1 89 ? 16.028 -17.034 -10.711 1.00 89.69 89 SER A O 1
ATOM 673 N N . ARG A 1 90 ? 13.832 -16.759 -11.100 1.00 88.12 90 ARG A N 1
ATOM 674 C CA . ARG A 1 90 ? 13.705 -17.840 -12.095 1.00 88.12 90 ARG A CA 1
ATOM 675 C C . ARG A 1 90 ? 13.549 -17.355 -13.536 1.00 88.12 90 ARG A C 1
ATOM 677 O O . ARG A 1 90 ? 13.593 -18.185 -14.437 1.00 88.12 90 ARG A O 1
ATOM 684 N N . ASN A 1 91 ? 13.354 -16.055 -13.763 1.00 81.88 91 ASN A N 1
ATOM 685 C CA . ASN A 1 91 ? 13.097 -15.492 -15.089 1.00 81.88 91 ASN A CA 1
ATOM 686 C C . ASN A 1 91 ? 13.937 -14.239 -15.335 1.00 81.88 91 ASN A C 1
ATOM 688 O O . ASN A 1 91 ? 13.880 -13.287 -14.560 1.00 81.88 91 ASN A O 1
ATOM 692 N N . SER A 1 92 ? 14.619 -14.187 -16.480 1.00 74.75 92 SER A N 1
ATOM 693 C CA . SER A 1 92 ? 15.356 -13.001 -16.938 1.00 74.75 92 SER A CA 1
ATOM 694 C C . SER A 1 92 ? 14.442 -11.778 -17.126 1.00 74.75 92 SER A C 1
ATOM 696 O O . SER A 1 92 ? 14.876 -10.649 -16.924 1.00 74.75 92 SER A O 1
ATOM 698 N N . GLU A 1 93 ? 13.155 -12.000 -17.422 1.00 79.50 93 GLU A N 1
ATOM 699 C CA . GLU A 1 93 ? 12.107 -10.967 -17.507 1.00 79.50 93 GLU A CA 1
ATOM 700 C C . GLU A 1 93 ? 11.224 -10.877 -16.247 1.00 79.50 93 GLU A C 1
ATOM 702 O O . GLU A 1 93 ? 10.107 -10.350 -16.276 1.00 79.50 93 GLU A O 1
ATOM 707 N N . GLY A 1 94 ? 11.683 -11.408 -15.111 1.00 79.88 94 GLY A N 1
ATOM 708 C CA . GLY A 1 94 ? 10.839 -11.599 -13.933 1.00 79.88 94 GLY A CA 1
ATOM 709 C C . GLY A 1 94 ? 10.205 -10.319 -13.376 1.00 79.88 94 GLY A C 1
ATOM 710 O O . GLY A 1 94 ? 9.107 -10.379 -12.830 1.00 79.88 94 GLY A O 1
ATOM 711 N N . PHE A 1 95 ? 10.820 -9.149 -13.582 1.00 82.94 95 PHE A N 1
ATOM 712 C CA . PHE A 1 95 ? 10.230 -7.860 -13.200 1.00 82.94 95 PHE A CA 1
ATOM 713 C C . PHE A 1 95 ? 8.938 -7.542 -13.961 1.00 82.94 95 PHE A C 1
ATOM 715 O O . PHE A 1 95 ? 7.939 -7.183 -13.334 1.00 82.94 95 PHE A O 1
ATOM 722 N N . SER A 1 96 ? 8.931 -7.707 -15.287 1.00 83.62 96 SER A N 1
ATOM 723 C CA . SER A 1 96 ? 7.745 -7.474 -16.121 1.00 83.62 96 SER A CA 1
ATOM 724 C C . SER A 1 96 ? 6.617 -8.425 -15.728 1.00 83.62 96 SER A C 1
ATOM 726 O O . SER A 1 96 ? 5.470 -8.012 -15.555 1.00 83.62 96 SER A O 1
ATOM 728 N N . VAL A 1 97 ? 6.960 -9.694 -15.498 1.00 84.75 97 VAL A N 1
ATOM 729 C CA . VAL A 1 97 ? 6.003 -10.740 -15.123 1.00 84.75 97 VAL A CA 1
ATOM 730 C C . VAL A 1 97 ? 5.371 -10.458 -13.756 1.00 84.75 97 VAL A C 1
ATOM 732 O O . VAL A 1 97 ? 4.148 -10.517 -13.622 1.00 84.75 97 VAL A O 1
ATOM 735 N N . VAL A 1 98 ? 6.165 -10.082 -12.746 1.00 87.50 98 VAL A N 1
ATOM 736 C CA . VAL A 1 98 ? 5.642 -9.681 -11.426 1.00 87.50 98 VAL A CA 1
ATOM 737 C C . VAL A 1 98 ? 4.703 -8.480 -11.544 1.00 87.50 98 VAL A C 1
ATOM 739 O O . VAL A 1 98 ? 3.653 -8.467 -10.899 1.00 87.50 98 VAL A O 1
ATOM 742 N N . PHE A 1 99 ? 5.034 -7.497 -12.385 1.00 84.31 99 PHE A N 1
ATOM 743 C CA . PHE A 1 99 ? 4.170 -6.340 -12.619 1.00 84.31 99 PHE A CA 1
ATOM 744 C C . PHE A 1 99 ? 2.803 -6.745 -13.178 1.00 84.31 99 PHE A C 1
ATOM 746 O O . PHE A 1 99 ? 1.783 -6.307 -12.641 1.00 84.31 99 PHE A O 1
ATOM 753 N N . PHE A 1 100 ? 2.758 -7.626 -14.179 1.00 87.44 100 PHE A N 1
ATOM 754 C CA . PHE A 1 100 ? 1.496 -8.143 -14.715 1.00 87.44 100 PHE A CA 1
ATOM 755 C C . PHE A 1 100 ? 0.684 -8.899 -13.658 1.00 87.44 100 PHE A C 1
ATOM 757 O O . PHE A 1 100 ? -0.502 -8.617 -13.477 1.00 87.44 100 PHE A O 1
ATOM 764 N N . TYR A 1 101 ? 1.316 -9.797 -12.897 1.00 86.12 101 TYR A N 1
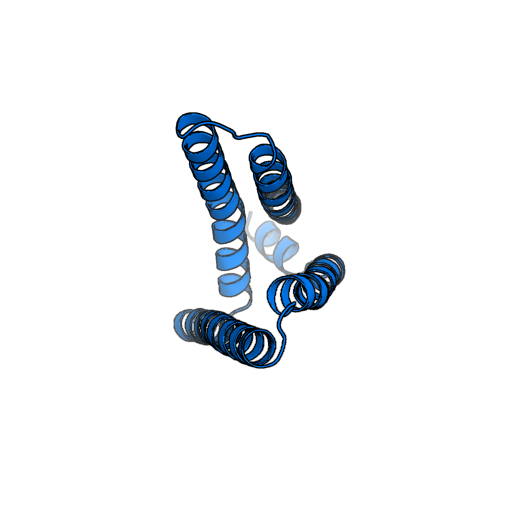ATOM 765 C CA . TYR A 1 101 ? 0.625 -10.524 -11.827 1.00 86.12 101 TYR A CA 1
ATOM 766 C C . TYR A 1 101 ? 0.135 -9.607 -10.699 1.00 86.12 101 TYR A C 1
ATOM 768 O O . TYR A 1 101 ? -0.900 -9.892 -10.098 1.00 86.12 101 TYR A O 1
ATOM 776 N N . SER A 1 102 ? 0.809 -8.481 -10.440 1.00 84.25 102 SER A N 1
ATOM 777 C CA . SER A 1 102 ? 0.393 -7.507 -9.419 1.00 84.25 102 SER A CA 1
ATOM 778 C C . SER A 1 102 ? -0.943 -6.821 -9.730 1.00 84.25 102 SER A C 1
ATOM 780 O O . SER A 1 102 ? -1.618 -6.352 -8.812 1.00 84.25 102 SER A O 1
ATOM 782 N N . ILE A 1 103 ? -1.376 -6.816 -10.996 1.00 84.25 103 ILE A N 1
ATOM 783 C CA . ILE A 1 103 ? -2.677 -6.269 -11.406 1.00 84.25 103 ILE A CA 1
ATOM 784 C C . ILE A 1 103 ? -3.819 -7.092 -10.796 1.00 84.25 103 ILE A C 1
ATOM 786 O O . ILE A 1 103 ? -4.826 -6.525 -10.376 1.00 84.25 103 ILE A O 1
ATOM 790 N N . ILE A 1 104 ? -3.653 -8.413 -10.674 1.00 87.06 104 ILE A N 1
ATOM 791 C CA . ILE A 1 104 ? -4.686 -9.331 -10.173 1.00 87.06 104 ILE A CA 1
ATOM 792 C C . ILE A 1 104 ? -5.179 -8.938 -8.766 1.00 87.06 104 ILE A C 1
ATOM 794 O O . ILE A 1 104 ? -6.371 -8.656 -8.619 1.00 87.06 104 ILE A O 1
ATOM 798 N N . PRO A 1 105 ? -4.325 -8.850 -7.721 1.00 83.56 105 PRO A N 1
ATOM 799 C CA . PRO A 1 105 ? -4.779 -8.455 -6.388 1.00 83.56 105 PRO A CA 1
ATOM 800 C C . PRO A 1 105 ? -5.303 -7.013 -6.335 1.00 83.56 105 PRO A C 1
ATOM 802 O O . PRO A 1 105 ? -6.183 -6.723 -5.525 1.00 83.56 105 PRO A O 1
ATOM 805 N N . VAL A 1 106 ? -4.821 -6.113 -7.203 1.00 80.31 106 VAL A N 1
ATOM 806 C CA . VAL A 1 106 ? -5.345 -4.740 -7.309 1.00 80.31 106 VAL A CA 1
ATOM 807 C C . VAL A 1 106 ? -6.791 -4.750 -7.801 1.00 80.31 106 VAL A C 1
ATOM 809 O O . VAL A 1 106 ? -7.647 -4.122 -7.176 1.00 80.31 106 VAL A O 1
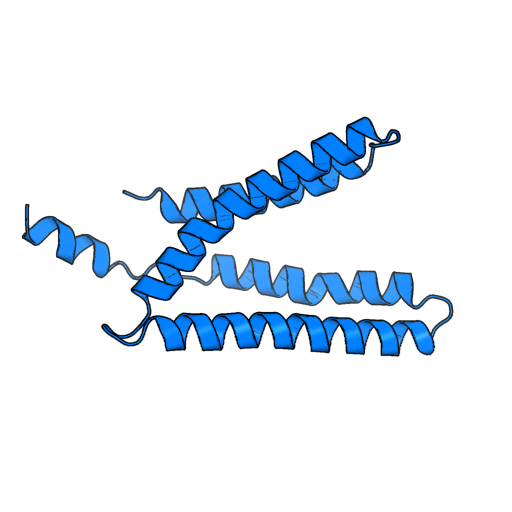ATOM 812 N N . VAL A 1 107 ? -7.079 -5.486 -8.875 1.00 83.38 107 VAL A N 1
ATOM 813 C CA . VAL A 1 107 ? -8.432 -5.609 -9.437 1.00 83.38 107 VAL A CA 1
ATOM 814 C C . VAL A 1 107 ? -9.371 -6.285 -8.442 1.00 83.38 107 VAL A C 1
ATOM 816 O O . VAL A 1 107 ? -10.470 -5.784 -8.210 1.00 83.38 107 VAL A O 1
ATOM 819 N N . ILE A 1 108 ? -8.925 -7.362 -7.791 1.00 83.25 108 ILE A N 1
ATOM 820 C CA . ILE A 1 108 ? -9.697 -8.047 -6.744 1.00 83.25 108 ILE A CA 1
ATOM 821 C C . ILE A 1 108 ? -10.013 -7.086 -5.587 1.00 83.25 108 ILE A C 1
ATOM 823 O O . ILE A 1 108 ? -11.162 -6.992 -5.154 1.00 83.25 108 ILE A O 1
ATOM 827 N N . GLY A 1 109 ? -9.020 -6.326 -5.111 1.00 76.31 109 GLY A N 1
ATOM 828 C CA . GLY A 1 109 ? -9.202 -5.343 -4.041 1.00 76.31 109 GLY A CA 1
ATOM 829 C C . GLY A 1 109 ? -10.184 -4.228 -4.413 1.00 76.31 109 GLY A C 1
ATOM 830 O O . GLY A 1 109 ? -11.044 -3.867 -3.607 1.00 76.31 109 GLY A O 1
ATOM 831 N N . PHE A 1 110 ? -10.108 -3.723 -5.647 1.00 73.06 110 PHE A N 1
ATOM 832 C CA . PHE A 1 110 ? -11.083 -2.768 -6.179 1.00 73.06 110 PHE A CA 1
ATOM 833 C C . PHE A 1 110 ? -12.488 -3.378 -6.295 1.00 73.06 110 PHE A C 1
ATOM 835 O O . PHE A 1 110 ? -13.466 -2.722 -5.936 1.00 73.06 110 PHE A O 1
ATOM 842 N N . GLY A 1 111 ? -12.601 -4.639 -6.718 1.00 78.12 111 GLY A N 1
ATOM 843 C CA . GLY A 1 111 ? -13.870 -5.369 -6.776 1.00 78.12 111 GLY A CA 1
ATOM 844 C C . GLY A 1 111 ? -14.532 -5.509 -5.402 1.00 78.12 111 GLY A C 1
ATOM 845 O O . GLY A 1 111 ? -15.721 -5.224 -5.250 1.00 78.12 111 GLY A O 1
ATOM 846 N N . PHE A 1 112 ? -13.759 -5.848 -4.366 1.00 75.19 112 PHE A N 1
ATOM 847 C CA . PHE A 1 112 ? 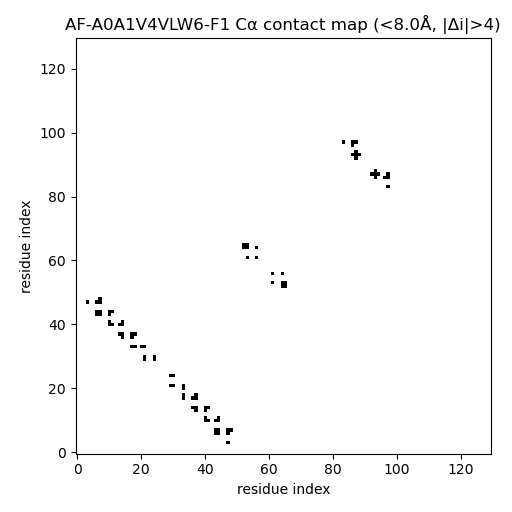-14.271 -5.921 -2.992 1.00 75.19 112 PHE A CA 1
ATOM 848 C C . PHE A 1 112 ? -14.750 -4.570 -2.450 1.00 75.19 112 PHE A C 1
ATOM 850 O O . PHE A 1 112 ? -15.716 -4.522 -1.687 1.00 75.19 112 PHE A O 1
ATOM 857 N N . LEU A 1 113 ? -14.127 -3.466 -2.868 1.00 67.25 113 LEU A N 1
ATOM 858 C CA . LEU A 1 113 ? -14.565 -2.110 -2.522 1.00 67.25 113 LEU A CA 1
ATOM 859 C C . LEU A 1 113 ? -15.975 -1.802 -3.051 1.00 67.25 113 LEU A C 1
ATOM 861 O O . LEU A 1 113 ? -16.763 -1.173 -2.343 1.00 67.25 113 LEU A O 1
ATOM 865 N N . PHE A 1 114 ? -16.316 -2.286 -4.249 1.00 66.25 114 PHE A N 1
ATOM 866 C CA . PHE A 1 114 ? -17.677 -2.193 -4.790 1.00 66.25 114 PHE A CA 1
ATOM 867 C C . PHE A 1 114 ? -18.660 -3.135 -4.083 1.00 66.25 114 PHE A C 1
ATOM 869 O O . PHE A 1 114 ? -19.827 -2.780 -3.907 1.00 66.25 114 PHE A O 1
ATOM 876 N N . TRP A 1 115 ? -18.196 -4.307 -3.640 1.00 66.75 115 TRP A N 1
ATOM 877 C CA . TRP A 1 115 ? -19.032 -5.306 -2.965 1.00 66.75 115 TRP A CA 1
ATOM 878 C C . TRP A 1 115 ? -19.347 -4.964 -1.501 1.00 66.75 115 TRP A C 1
ATOM 880 O O . TRP A 1 115 ? -20.337 -5.447 -0.948 1.00 66.75 115 TRP A O 1
ATOM 890 N N . ILE A 1 116 ? -18.546 -4.107 -0.856 1.00 64.31 116 ILE A N 1
ATOM 891 C CA . ILE A 1 116 ? -18.819 -3.638 0.507 1.00 64.31 116 ILE A CA 1
ATOM 892 C C . ILE A 1 116 ? -20.128 -2.826 0.537 1.00 64.31 116 ILE A C 1
ATOM 894 O O . ILE A 1 116 ? -20.231 -1.645 0.171 1.00 64.31 116 ILE A O 1
ATOM 898 N N . ARG A 1 117 ? -21.179 -3.509 0.992 1.00 50.88 117 ARG A N 1
ATOM 899 C CA . ARG A 1 117 ? -22.491 -2.944 1.288 1.00 50.88 117 ARG A CA 1
ATOM 900 C C . ARG A 1 117 ? -22.414 -2.349 2.691 1.00 50.88 117 ARG A C 1
ATOM 902 O O . ARG A 1 117 ? -22.142 -3.057 3.652 1.00 50.88 117 ARG A O 1
ATOM 909 N N . GLU A 1 118 ? -22.599 -1.035 2.802 1.00 51.97 118 GLU A N 1
ATOM 910 C CA . GLU A 1 118 ? -22.696 -0.385 4.112 1.00 51.97 118 GLU A CA 1
ATOM 911 C C . GLU A 1 118 ? -23.924 -0.951 4.833 1.00 51.97 118 GLU A C 1
ATOM 913 O O . GLU A 1 118 ? -25.036 -0.891 4.296 1.00 51.97 118 GLU A O 1
ATOM 918 N N . SER A 1 119 ? -23.732 -1.527 6.025 1.00 37.38 119 SER A N 1
ATOM 919 C CA . SER A 1 119 ? -24.859 -1.906 6.874 1.00 37.38 119 SER A CA 1
ATOM 920 C C . SER A 1 119 ? -25.575 -0.629 7.308 1.00 37.38 119 SER A C 1
ATOM 922 O O . SER A 1 119 ? -25.008 0.222 7.993 1.00 37.38 119 SER A O 1
ATOM 924 N N . LYS A 1 120 ? -26.830 -0.481 6.875 1.00 42.97 120 LYS A N 1
ATOM 925 C CA . LYS A 1 120 ? -27.700 0.665 7.187 1.00 42.97 120 LYS A CA 1
ATOM 926 C C . LYS A 1 120 ? -28.083 0.750 8.675 1.00 42.97 120 LYS A C 1
ATOM 928 O O . LYS A 1 120 ? -28.747 1.703 9.074 1.00 42.97 120 LYS A O 1
ATOM 933 N N . GLU A 1 121 ? -27.681 -0.219 9.490 1.00 46.28 121 GLU A N 1
ATOM 934 C CA . GLU A 1 121 ? -28.208 -0.424 10.840 1.00 46.28 121 GLU A CA 1
ATOM 935 C C . GLU A 1 121 ? -27.715 0.628 11.856 1.00 46.28 121 GLU A C 1
ATOM 937 O O . GLU A 1 121 ? -28.475 1.075 12.714 1.00 46.28 121 GLU A O 1
ATOM 942 N N . ASN A 1 122 ? -26.500 1.165 11.689 1.00 42.59 122 ASN A N 1
ATOM 943 C CA . ASN A 1 122 ? -25.933 2.147 12.629 1.00 42.59 122 ASN A CA 1
ATOM 944 C C . ASN A 1 122 ? -26.378 3.602 12.386 1.00 42.59 122 ASN A C 1
ATOM 946 O O . ASN A 1 122 ? -26.113 4.475 13.215 1.00 42.59 122 ASN A O 1
ATOM 950 N N . ALA A 1 123 ? -27.090 3.884 11.288 1.00 43.88 123 ALA A N 1
ATOM 951 C CA . ALA A 1 123 ? -27.664 5.209 11.035 1.00 43.88 123 ALA A CA 1
ATOM 952 C C . ALA A 1 123 ? -28.920 5.482 11.885 1.00 43.88 123 ALA A C 1
ATOM 954 O O . ALA A 1 123 ? -29.228 6.639 12.153 1.00 43.88 123 ALA A O 1
ATOM 955 N N . GLN A 1 124 ? -29.624 4.440 12.341 1.00 42.31 124 GLN A N 1
ATOM 956 C CA . GLN A 1 124 ? -30.867 4.583 13.112 1.00 42.31 124 GLN A CA 1
ATOM 957 C C . GLN A 1 124 ? -30.633 4.625 14.630 1.00 42.31 124 GLN A C 1
ATOM 959 O O . GLN A 1 124 ? -31.361 5.314 15.344 1.00 42.31 124 GLN A O 1
ATOM 964 N N . ALA A 1 125 ? -29.574 3.978 15.131 1.00 45.34 125 ALA A N 1
ATOM 965 C CA . ALA A 1 125 ? -29.242 3.986 16.560 1.00 45.34 125 ALA A CA 1
ATOM 966 C C . ALA A 1 125 ? -28.832 5.378 17.086 1.00 45.34 125 ALA A C 1
ATOM 968 O O . ALA A 1 125 ? -29.028 5.667 18.264 1.00 45.34 125 ALA A O 1
ATOM 969 N N . LYS A 1 126 ? -28.303 6.258 16.219 1.00 41.78 126 LYS A N 1
ATOM 970 C CA . LYS A 1 126 ? -27.864 7.613 16.603 1.00 41.78 126 LYS A CA 1
ATOM 971 C C . LYS A 1 126 ? -28.965 8.678 16.527 1.00 41.78 126 LYS A C 1
ATOM 973 O O . LYS A 1 126 ? -28.850 9.697 17.192 1.00 41.78 126 LYS A O 1
ATOM 978 N N . THR A 1 127 ? -30.028 8.442 15.755 1.00 43.25 127 THR A N 1
ATOM 979 C CA . THR A 1 127 ? -31.188 9.350 15.658 1.00 43.25 127 THR A CA 1
ATOM 980 C C . THR A 1 127 ? -32.176 9.156 16.809 1.00 43.25 127 THR A C 1
ATOM 982 O O . THR A 1 127 ? -32.930 10.063 17.113 1.00 43.25 127 THR A O 1
ATOM 985 N N . LYS A 1 128 ? -32.157 8.007 17.497 1.00 39.69 128 LYS A N 1
ATOM 986 C CA . LYS A 1 128 ? -33.070 7.725 18.620 1.00 39.69 128 LYS A CA 1
ATOM 987 C C . LYS A 1 128 ? -32.597 8.281 19.978 1.00 39.69 128 LYS A C 1
ATOM 989 O O . LYS A 1 128 ? -33.258 8.045 20.982 1.00 39.69 128 LYS A O 1
ATOM 994 N N . GLN A 1 129 ? -31.445 8.954 20.018 1.00 48.19 129 GLN A N 1
ATOM 995 C CA . GLN A 1 129 ? -30.872 9.577 21.223 1.00 48.19 129 GLN A CA 1
ATOM 996 C C . GLN A 1 129 ? -30.648 11.094 21.079 1.00 48.19 129 GLN A C 1
ATOM 998 O O . GLN A 1 129 ? -29.934 11.676 21.893 1.00 48.19 129 GLN A O 1
ATOM 1003 N N . ILE A 1 130 ? -31.226 11.719 20.048 1.00 40.31 130 ILE A N 1
ATOM 1004 C CA . ILE A 1 130 ? -31.310 13.180 19.900 1.00 40.31 130 ILE A CA 1
ATOM 1005 C C . ILE A 1 130 ? -32.779 13.566 20.013 1.00 40.31 130 ILE A C 1
ATOM 1007 O O . ILE A 1 130 ? -33.595 12.857 19.381 1.00 40.31 130 ILE A O 1
#

Nearest PDB structures (foldseek):
  5oxp-assembly1_A  TM=5.920E-01  e=4.359E-01  Streptococcus thermophilus LMG 18311
  7nyu-assembly1_K  TM=5.221E-01  e=2.555E+00  Escherichia coli B
  8e4l-assembly1_A  TM=4.281E-01  e=2.874E+00  Mus musculus

pLDDT: mean 71.77, std 15.46, range [37.38, 95.75]

Sequence (130 aa):
MNNRKFLAIFGYGFSAVGRVLLVPASSWIGVFLWRVFDRIGKGVRTAPRDAMIAESGVKGRHGRSFGIHQAMDMLGAAAGTGIAYAIISRNSEGFSVVFFYSIIPVVIGFGFLFWIRESKENAQAKTKQI

Foldseek 3Di:
DPCLLVLQVVLVVQLVVLVVQVVPPPDPVSVVVSVVSNVVSVVSNPVSVLVVLQVPDDPPCSVVSVVVVVVVVVVCVVVLVVVLCVQVVVDPCSVVVSVVVVVVVVVVVVVVSVVDDPDPVVVVVVVVVD

Solvent-accessible surface area (backbone atoms only — not comparable to full-atom values): 7315 Å² total; per-residue (Å²): 138,80,60,63,66,53,43,41,53,49,15,53,51,44,39,52,52,29,57,58,61,45,76,78,42,86,46,73,66,43,52,50,52,34,49,52,48,38,51,53,20,48,55,52,32,46,60,58,50,55,50,51,51,50,71,71,31,60,91,93,41,46,70,58,47,53,47,53,51,52,49,51,52,51,50,50,54,52,51,52,51,52,52,45,49,58,44,37,78,75,34,100,60,16,67,64,53,44,54,59,58,53,47,53,63,52,52,52,54,54,51,51,61,72,65,61,70,78,75,72,68,70,69,56,69,63,58,77,77,107

Radius of gyration: 18.77 Å; Cα contacts (8 Å, |Δi|>4): 47; chains: 1; bounding box: 48×36×42 Å